Protein AF-A0A485LND0-F1 (afdb_monomer)

Mean predicted aligned error: 16.2 Å

Secondary structure (DSSP, 8-state):
----------SS--------------------------------PPPEEEEETEE--S-EEEEEEEE-HHHHHHHHHT-TT--EEEEEE-SSTT-EEEEEE--S-TTPPPEE-TT--TTEEEEEE-TTTT----------

Foldseek 3Di:
DDDDDDDDDDDDDDPDPPPPDDDDDDDDDDDDDPDDPPPPPDPPQFDKDKDKQFAPPDQFPDKDFFAAPVVLSVVLRVDPQFFKKKWQDDPPPRTTMIGTHRDPDLVDDTHHNPPPSHTMMIIGGDPPPPPPDPPPPPDD

Nearest PDB structures (foldseek):
  2msx-assembly1_A  TM=7.229E-01  e=9.491E-03  Homo sapiens
  7qot-assembly2_B  TM=6.979E-01  e=4.817E-02  Homo sapiens
  5eod-assembly1_A  TM=7.505E-01  e=6.583E-02  Homo sapiens
  6i58-assembly1_A-2  TM=6.558E-01  e=4.251E-02  Homo sapiens
  6kyw-assembly1_A  TM=5.554E-01  e=7.007E-02  Brassica rapa

Radius of gyration: 20.9 Å; Cα contacts (8 Å, |Δi|>4): 178; chains: 1; bounding box: 55×38×61 Å

Sequence (140 aa):
MTFNESILETGVGRCVLSRSSFSNSLAPATKKVPALTILTTVAIAKQFDCTVNADLFGDDLYMATDRSLDVCLSDCQKREACNGLTWAASSKGGIGQCYLKNLKDSTRRAVENTSGVRSMVSCKFNSHSNSSRPEISPTA

Structure (mmCIF, N/CA/C/O backbone):
data_AF-A0A485LND0-F1
#
_entry.id   AF-A0A485LND0-F1
#
loop_
_atom_site.group_PDB
_atom_site.id
_atom_site.type_symbol
_atom_site.label_atom_id
_atom_site.label_alt_id
_atom_site.label_comp_id
_atom_site.label_asym_id
_atom_site.label_entity_id
_atom_site.label_seq_id
_atom_site.pdbx_PDB_ins_code
_atom_site.Cartn_x
_atom_site.Cartn_y
_atom_site.Cartn_z
_atom_site.occupancy
_atom_site.B_iso_or_equiv
_atom_site.auth_seq_id
_atom_site.auth_comp_id
_atom_site.auth_asym_id
_atom_site.auth_atom_id
_atom_site.pdbx_PDB_model_num
ATOM 1 N N . MET A 1 1 ? 42.011 13.882 12.283 1.00 45.59 1 MET A N 1
ATOM 2 C CA . MET A 1 1 ? 41.984 12.645 11.479 1.00 45.59 1 MET A CA 1
ATOM 3 C C . MET A 1 1 ? 41.763 11.495 12.435 1.00 45.59 1 MET A C 1
ATOM 5 O O . MET A 1 1 ? 42.595 11.335 13.312 1.00 45.59 1 MET A O 1
ATOM 9 N N . THR A 1 2 ? 40.608 10.832 12.355 1.00 29.27 2 THR A N 1
ATOM 10 C CA . THR A 1 2 ? 40.395 9.372 12.448 1.00 29.27 2 THR A CA 1
ATOM 11 C C . THR A 1 2 ? 38.874 9.181 12.392 1.00 29.27 2 THR A C 1
ATOM 13 O O . THR A 1 2 ? 38.177 9.464 13.363 1.00 29.27 2 THR A O 1
ATOM 16 N N . PHE A 1 3 ? 38.352 8.809 11.221 1.00 37.50 3 PHE A N 1
ATOM 17 C CA . PHE A 1 3 ? 37.008 8.243 11.100 1.00 37.50 3 PHE A CA 1
ATOM 18 C C . PHE A 1 3 ? 37.107 6.805 11.597 1.00 37.50 3 PHE A C 1
ATOM 20 O O . PHE A 1 3 ? 37.969 6.067 11.124 1.00 37.50 3 PHE A O 1
ATOM 27 N N . ASN A 1 4 ? 36.282 6.428 12.570 1.00 34.00 4 ASN A N 1
ATOM 28 C CA . ASN A 1 4 ? 36.171 5.037 12.977 1.00 34.00 4 ASN A CA 1
ATOM 29 C C . ASN A 1 4 ? 34.928 4.461 12.298 1.00 34.00 4 ASN A C 1
ATOM 31 O O . ASN A 1 4 ? 33.801 4.797 12.663 1.00 34.00 4 ASN A O 1
ATOM 35 N N . GLU A 1 5 ? 35.163 3.674 11.252 1.00 53.53 5 GLU A N 1
ATOM 36 C CA . GLU A 1 5 ? 34.153 2.826 10.636 1.00 53.53 5 GLU A CA 1
ATOM 37 C C . GLU A 1 5 ? 33.908 1.601 11.519 1.00 53.53 5 GLU A C 1
ATOM 39 O O . GLU A 1 5 ? 34.833 0.946 11.997 1.00 53.53 5 GLU A O 1
ATOM 44 N N . SER A 1 6 ? 32.641 1.254 11.706 1.00 38.78 6 SER A N 1
ATOM 45 C CA . SER A 1 6 ? 32.234 -0.088 12.109 1.00 38.78 6 SER A CA 1
ATOM 46 C C . SER A 1 6 ? 30.968 -0.432 11.338 1.00 38.78 6 SER A C 1
ATOM 48 O O . SER A 1 6 ? 29.882 0.073 11.612 1.00 38.78 6 SER A O 1
ATOM 50 N N . ILE A 1 7 ? 31.178 -1.248 10.311 1.00 49.16 7 ILE A N 1
ATOM 51 C CA . ILE A 1 7 ? 30.182 -1.892 9.460 1.00 49.16 7 ILE A CA 1
ATOM 52 C C . ILE A 1 7 ? 29.406 -2.910 10.305 1.00 49.16 7 ILE A C 1
ATOM 54 O O . ILE A 1 7 ? 30.036 -3.731 10.970 1.00 49.16 7 ILE A O 1
ATOM 58 N N . LEU A 1 8 ? 28.072 -2.936 10.210 1.00 31.66 8 LEU A N 1
ATOM 59 C CA . LEU A 1 8 ? 27.357 -4.212 10.106 1.00 31.66 8 LEU A CA 1
ATOM 60 C C . LEU A 1 8 ? 25.980 -4.035 9.461 1.00 31.66 8 LEU A C 1
ATOM 62 O O . LEU A 1 8 ? 25.151 -3.238 9.900 1.00 31.66 8 LEU A O 1
ATOM 66 N N . GLU A 1 9 ? 25.778 -4.801 8.395 1.00 48.69 9 GLU A N 1
ATOM 67 C CA . GLU A 1 9 ? 24.534 -4.949 7.658 1.00 48.69 9 GLU A CA 1
ATOM 68 C C . GLU A 1 9 ? 23.338 -5.211 8.572 1.00 48.69 9 GLU A C 1
ATOM 70 O O . GLU A 1 9 ? 23.386 -6.089 9.430 1.00 48.69 9 GLU A O 1
ATOM 75 N N . THR A 1 10 ? 22.226 -4.518 8.333 1.00 32.69 10 THR A N 1
ATOM 76 C CA . THR A 1 10 ? 20.919 -4.961 8.821 1.00 32.69 10 THR A CA 1
ATOM 77 C C . THR A 1 10 ? 19.838 -4.612 7.805 1.00 32.69 10 THR A C 1
ATOM 79 O O . THR A 1 10 ? 19.441 -3.462 7.623 1.00 32.69 10 THR A O 1
ATOM 82 N N . GLY A 1 11 ? 19.337 -5.656 7.142 1.00 46.88 11 GLY A N 1
ATOM 83 C CA . GLY A 1 11 ? 17.967 -5.666 6.665 1.00 46.88 11 GLY A CA 1
ATOM 84 C C . GLY A 1 11 ? 17.007 -5.357 7.818 1.00 46.88 11 GLY A C 1
ATOM 85 O O . GLY A 1 11 ? 17.288 -5.630 8.984 1.00 46.88 11 GLY A O 1
ATOM 86 N N . VAL A 1 12 ? 15.854 -4.808 7.444 1.00 44.19 12 VAL A N 1
ATOM 87 C CA . VAL A 1 12 ? 14.776 -4.332 8.322 1.00 44.19 12 VAL A CA 1
ATOM 88 C C . VAL A 1 12 ? 15.120 -3.024 9.048 1.00 44.19 12 VAL A C 1
ATOM 90 O O . VAL A 1 12 ? 15.316 -2.964 10.260 1.00 44.19 12 VAL A O 1
ATOM 93 N N . GLY A 1 13 ? 15.119 -1.931 8.278 1.00 36.28 13 GLY A N 1
ATOM 94 C CA . GLY A 1 13 ? 15.109 -0.574 8.811 1.00 36.28 13 GLY A CA 1
ATOM 95 C C . GLY A 1 13 ? 13.888 -0.350 9.705 1.00 36.28 13 GLY A C 1
ATOM 96 O O . GLY A 1 13 ? 12.774 -0.147 9.227 1.00 36.28 13 GLY A O 1
ATOM 97 N N . ARG A 1 14 ? 14.093 -0.373 11.023 1.00 44.28 14 ARG A N 1
ATOM 98 C CA . ARG A 1 14 ? 13.161 0.233 11.974 1.00 44.28 14 ARG A CA 1
ATOM 99 C C . ARG A 1 14 ? 13.298 1.750 11.855 1.00 44.28 14 ARG A C 1
ATOM 101 O O . ARG A 1 14 ? 14.247 2.326 12.378 1.00 44.28 14 ARG A O 1
ATOM 108 N N . CYS A 1 15 ? 12.344 2.397 11.188 1.00 36.09 15 CYS A N 1
ATOM 109 C CA . CYS A 1 15 ? 12.152 3.845 11.274 1.00 36.09 15 CYS A CA 1
ATOM 110 C C . CYS A 1 15 ? 11.752 4.208 12.711 1.00 36.09 15 CYS A C 1
ATOM 112 O O . CYS A 1 15 ? 10.581 4.153 13.083 1.00 36.09 15 CYS A O 1
ATOM 114 N N . VAL A 1 16 ? 12.732 4.563 13.540 1.00 48.38 16 VAL A N 1
ATOM 115 C CA . VAL A 1 16 ? 12.476 5.253 14.804 1.00 48.38 16 VAL A CA 1
ATOM 116 C C . VAL A 1 16 ? 12.401 6.738 14.471 1.00 48.38 16 VAL A C 1
ATOM 118 O O . VAL A 1 16 ? 13.375 7.319 13.998 1.00 48.38 16 VAL A O 1
ATOM 121 N N . LEU A 1 17 ? 11.227 7.344 14.660 1.00 37.91 17 LEU A N 1
ATOM 122 C CA . LEU A 1 17 ? 11.007 8.775 14.457 1.00 37.91 17 LEU A CA 1
ATOM 123 C C . LEU A 1 17 ? 12.010 9.556 15.329 1.00 37.91 17 LEU A C 1
ATOM 125 O O . LEU A 1 17 ? 11.859 9.620 16.551 1.00 37.91 17 LEU A O 1
ATOM 129 N N . SER A 1 18 ? 13.048 10.124 14.714 1.00 35.81 18 SER A N 1
ATOM 130 C CA . SER A 1 18 ? 13.996 11.000 15.401 1.00 35.81 18 SER A CA 1
ATOM 131 C C . SER A 1 18 ? 13.247 12.269 15.800 1.00 35.81 18 SER A C 1
ATOM 133 O O . SER A 1 18 ? 12.936 13.116 14.963 1.00 35.81 18 SER A O 1
ATOM 135 N N . ARG A 1 19 ? 12.875 12.376 17.082 1.00 45.75 19 ARG A N 1
ATOM 136 C CA . ARG A 1 19 ? 12.411 13.638 17.660 1.00 45.75 19 ARG A CA 1
ATOM 137 C C . ARG A 1 19 ? 13.601 14.588 17.624 1.00 45.75 19 ARG A C 1
ATOM 139 O O . ARG A 1 19 ? 14.520 14.465 18.429 1.00 45.75 19 ARG A O 1
ATOM 146 N N . SER A 1 20 ? 13.581 15.526 16.688 1.00 40.66 20 SER A N 1
ATOM 147 C CA . SER A 1 20 ? 14.439 16.703 16.685 1.00 40.66 20 SER A CA 1
ATOM 148 C C . SER A 1 20 ? 14.170 17.514 17.955 1.00 40.66 20 SER A C 1
ATOM 150 O O . SER A 1 20 ? 13.291 18.370 18.002 1.00 40.66 20 SER A O 1
ATOM 152 N N . SER A 1 21 ? 14.909 17.210 19.022 1.00 41.44 21 SER A N 1
ATOM 153 C CA . SER A 1 21 ? 14.905 18.016 20.235 1.00 41.44 21 SER A CA 1
ATOM 154 C C . SER A 1 21 ? 15.864 19.182 20.025 1.00 41.44 21 SER A C 1
ATOM 156 O O . SER A 1 21 ? 17.083 19.034 20.092 1.00 41.44 21 SER A O 1
ATOM 158 N N . PHE A 1 22 ? 15.295 20.343 19.716 1.00 39.94 22 PHE A N 1
ATOM 159 C CA . PHE A 1 22 ? 15.987 21.617 19.840 1.00 39.94 22 PHE A CA 1
ATOM 160 C C . PHE A 1 22 ? 16.310 21.912 21.316 1.00 39.94 22 PHE A C 1
ATOM 162 O O . PHE A 1 22 ? 15.544 21.554 22.211 1.00 39.94 22 PHE A O 1
ATOM 169 N N . SER A 1 23 ? 17.401 22.665 21.490 1.00 40.09 23 SER A N 1
ATOM 170 C CA . SER A 1 23 ? 17.757 23.523 22.633 1.00 40.09 23 SER A CA 1
ATOM 171 C C . SER A 1 23 ? 18.657 22.949 23.739 1.00 40.09 23 SER A C 1
ATOM 173 O O . SER A 1 23 ? 18.215 22.324 24.693 1.00 40.09 23 SER A O 1
ATOM 175 N N . ASN A 1 24 ? 19.944 23.284 23.586 1.00 39.16 24 ASN A N 1
ATOM 176 C CA . ASN A 1 24 ? 20.800 24.051 24.505 1.00 39.16 24 ASN A CA 1
ATOM 177 C C . ASN A 1 24 ? 20.835 23.731 26.016 1.00 39.16 24 ASN A C 1
ATOM 179 O O . ASN A 1 24 ? 19.881 23.965 26.746 1.00 39.16 24 ASN A O 1
ATOM 183 N N . SER A 1 25 ? 22.074 23.455 26.449 1.00 42.41 25 SER A N 1
ATOM 184 C CA . SER A 1 25 ? 22.736 23.835 27.711 1.00 42.41 25 SER A CA 1
ATOM 185 C C . SER A 1 25 ? 22.209 23.293 29.049 1.00 42.41 25 SER A C 1
ATOM 187 O O . SER A 1 25 ? 21.110 23.594 29.506 1.00 42.41 25 SER A O 1
ATOM 189 N N . LEU A 1 26 ? 23.089 22.562 29.741 1.00 44.19 26 LEU A N 1
ATOM 190 C CA . LEU A 1 26 ? 22.938 22.126 31.128 1.00 44.19 26 LEU A CA 1
ATOM 191 C C . LEU A 1 26 ? 22.915 23.316 32.117 1.00 44.19 26 LEU A C 1
ATOM 193 O O . LEU A 1 26 ? 23.913 24.017 32.222 1.00 44.19 26 LEU A O 1
ATOM 197 N N . ALA A 1 27 ? 21.773 23.474 32.812 1.00 49.38 27 ALA A N 1
ATOM 198 C CA . ALA A 1 27 ? 21.520 23.476 34.280 1.00 49.38 27 ALA A CA 1
ATOM 199 C C . ALA A 1 27 ? 22.414 24.318 35.251 1.00 49.38 27 ALA A C 1
ATOM 201 O O . ALA A 1 27 ? 23.509 24.707 34.867 1.00 49.38 27 ALA A O 1
ATOM 202 N N . PRO A 1 28 ? 22.041 24.549 36.545 1.00 48.38 28 PRO A N 1
ATOM 203 C CA . PRO A 1 28 ? 20.904 24.003 37.310 1.00 48.38 28 PRO A CA 1
ATOM 204 C C . PRO A 1 28 ? 20.140 25.012 38.214 1.00 48.38 28 PRO A C 1
ATOM 206 O O . PRO A 1 28 ? 20.716 25.918 38.806 1.00 48.38 28 PRO A O 1
ATOM 209 N N . ALA A 1 29 ? 18.844 24.789 38.451 1.00 39.28 29 ALA A N 1
ATOM 210 C CA . ALA A 1 29 ? 18.189 25.259 39.678 1.00 39.28 29 ALA A CA 1
ATOM 211 C C . ALA A 1 29 ? 17.033 24.324 40.047 1.00 39.28 29 ALA A C 1
ATOM 213 O O . ALA A 1 29 ? 16.050 24.179 39.322 1.00 39.28 29 ALA A O 1
ATOM 214 N N . THR A 1 30 ? 17.187 23.672 41.192 1.00 52.66 30 THR A N 1
ATOM 215 C CA . THR A 1 30 ? 16.228 22.787 41.843 1.00 52.66 30 THR A CA 1
ATOM 216 C C . THR A 1 30 ? 14.929 23.532 42.160 1.00 52.66 30 THR A C 1
ATOM 218 O O . THR A 1 30 ? 14.885 24.404 43.024 1.00 52.66 30 THR A O 1
ATOM 221 N N . LYS A 1 31 ? 13.828 23.167 41.498 1.00 44.28 31 LYS A N 1
ATOM 222 C CA . LYS A 1 31 ? 12.477 23.533 41.945 1.00 44.28 31 LYS A CA 1
ATOM 223 C C . LYS A 1 31 ? 11.626 22.274 42.035 1.00 44.28 31 LYS A C 1
ATOM 225 O O . LYS A 1 31 ? 11.441 21.569 41.050 1.00 44.28 31 LYS A O 1
ATOM 230 N N . LYS A 1 32 ? 11.148 21.988 43.251 1.00 48.47 32 LYS A N 1
ATOM 231 C CA . LYS A 1 32 ? 10.170 20.936 43.551 1.00 48.47 32 LYS A CA 1
ATOM 232 C C . LYS A 1 32 ? 8.916 21.184 42.708 1.00 48.47 32 LYS A C 1
ATOM 234 O O . LYS A 1 32 ? 8.247 22.194 42.903 1.00 48.47 32 LYS A O 1
ATOM 239 N N . VAL A 1 33 ? 8.621 20.285 41.775 1.00 52.03 33 VAL A N 1
ATOM 240 C CA . VAL A 1 33 ? 7.383 20.307 40.985 1.00 52.03 33 VAL A CA 1
ATOM 241 C C . VAL A 1 33 ? 6.349 19.441 41.718 1.00 52.03 33 VAL A C 1
ATOM 243 O O . VAL A 1 33 ? 6.703 18.338 42.141 1.00 52.03 33 VAL A O 1
ATOM 246 N N . PRO A 1 34 ? 5.105 19.910 41.929 1.00 49.91 34 PRO A N 1
ATOM 247 C CA . PRO A 1 34 ? 4.053 19.086 42.515 1.00 49.91 34 PRO A CA 1
ATOM 248 C C . PRO A 1 34 ? 3.732 17.909 41.584 1.00 49.91 34 PRO A C 1
ATOM 250 O O . PRO A 1 34 ? 3.779 18.047 40.362 1.00 49.91 34 PRO A O 1
ATOM 253 N N . ALA A 1 35 ? 3.426 16.747 42.164 1.00 59.94 35 ALA A N 1
ATOM 254 C CA . ALA A 1 35 ? 3.076 15.537 41.429 1.00 59.94 35 ALA A CA 1
ATOM 255 C C . ALA A 1 35 ? 1.773 15.752 40.640 1.00 59.94 35 ALA A C 1
ATOM 257 O O . ALA A 1 35 ? 0.675 15.648 41.181 1.00 59.94 35 ALA A O 1
ATOM 258 N N . LEU A 1 36 ? 1.910 16.090 39.358 1.00 53.19 36 LEU A N 1
ATOM 259 C CA . LEU A 1 36 ? 0.814 16.136 38.403 1.00 53.19 36 LEU A CA 1
ATOM 260 C C . LEU A 1 36 ? 0.626 14.723 37.846 1.00 53.19 36 LEU A C 1
ATOM 262 O O . LEU A 1 36 ? 1.529 14.180 37.211 1.00 53.19 36 LEU A O 1
ATOM 266 N N . THR A 1 37 ? -0.532 14.120 38.104 1.00 49.06 37 THR A N 1
ATOM 267 C CA . THR A 1 37 ? -0.924 12.829 37.533 1.00 49.06 37 THR A CA 1
ATOM 268 C C . THR A 1 37 ? -0.934 12.941 36.009 1.00 49.06 37 THR A C 1
ATOM 270 O O . THR A 1 37 ? -1.846 13.526 35.425 1.00 49.06 37 THR A O 1
ATOM 273 N N . ILE A 1 38 ? 0.104 12.415 35.355 1.00 58.84 38 ILE A N 1
ATOM 274 C CA . ILE A 1 38 ? 0.197 12.365 33.897 1.00 58.84 38 ILE A CA 1
ATOM 275 C C . ILE A 1 38 ? -0.816 11.316 33.426 1.00 58.84 38 ILE A C 1
ATOM 277 O O . ILE A 1 38 ? -0.554 10.116 33.476 1.00 58.84 38 ILE A O 1
ATOM 281 N N . LEU A 1 39 ? -1.995 11.759 32.989 1.00 55.91 39 LEU A N 1
ATOM 282 C CA . LEU A 1 39 ? -2.899 10.935 32.189 1.00 55.91 39 LEU A CA 1
ATOM 283 C C . LEU A 1 39 ? -2.270 10.789 30.800 1.00 55.91 39 LEU A C 1
ATOM 285 O O . LEU A 1 39 ? -2.574 11.538 29.875 1.00 55.91 39 LEU A O 1
ATOM 289 N N . THR A 1 40 ? -1.317 9.868 30.673 1.00 55.72 40 THR A N 1
ATOM 290 C CA . THR A 1 40 ? -0.645 9.592 29.405 1.00 55.72 40 THR A CA 1
ATOM 291 C C . THR A 1 40 ? -1.620 8.846 28.498 1.00 55.72 40 THR A C 1
ATOM 293 O O . THR A 1 40 ? -1.734 7.623 28.558 1.00 55.72 40 THR A O 1
ATOM 296 N N . THR A 1 41 ? -2.348 9.563 27.645 1.00 53.72 41 THR A N 1
ATOM 297 C CA . THR A 1 41 ? -3.047 8.943 26.517 1.00 53.72 41 THR A CA 1
ATOM 298 C C . THR A 1 41 ? -1.997 8.502 25.501 1.00 53.72 41 THR A C 1
ATOM 300 O O . THR A 1 41 ? -1.537 9.267 24.655 1.00 53.72 41 THR A O 1
ATOM 303 N N . VAL A 1 42 ? -1.550 7.251 25.619 1.00 60.34 42 VAL A N 1
ATOM 304 C CA . VAL A 1 42 ? -0.677 6.631 24.620 1.00 60.34 42 VAL A CA 1
ATOM 305 C C . VAL A 1 42 ? -1.507 6.462 23.350 1.00 60.34 42 VAL A C 1
ATOM 307 O O . VAL A 1 42 ? -2.411 5.630 23.304 1.00 60.34 42 VAL A O 1
ATOM 310 N N . ALA A 1 43 ? -1.241 7.274 22.325 1.00 60.22 43 ALA A N 1
ATOM 311 C CA . ALA A 1 43 ? -1.824 7.065 21.007 1.00 60.22 43 ALA A CA 1
ATOM 312 C C . ALA A 1 43 ? -1.369 5.687 20.499 1.00 60.22 43 ALA A C 1
ATOM 314 O O . ALA A 1 43 ? -0.185 5.484 20.226 1.00 60.22 43 ALA A O 1
ATOM 315 N N . ILE A 1 44 ? -2.294 4.726 20.427 1.00 62.53 44 ILE A N 1
ATOM 316 C CA . ILE A 1 44 ? -2.007 3.382 19.921 1.00 62.53 44 ILE A CA 1
ATOM 317 C C . ILE A 1 44 ? -1.745 3.512 18.420 1.00 62.53 44 ILE A C 1
ATOM 319 O O . ILE A 1 44 ? -2.670 3.665 17.623 1.00 62.53 44 ILE A O 1
ATOM 323 N N . ALA A 1 45 ? -0.471 3.499 18.033 1.00 66.94 45 ALA A N 1
ATOM 324 C CA . ALA A 1 45 ? -0.092 3.490 16.630 1.00 66.94 45 ALA A CA 1
ATOM 325 C C . ALA A 1 45 ? -0.566 2.176 15.998 1.00 66.94 45 ALA A C 1
ATOM 327 O O . ALA A 1 45 ? -0.258 1.092 16.499 1.00 66.94 45 ALA A O 1
ATOM 328 N N . LYS A 1 46 ? -1.312 2.254 14.889 1.00 76.06 46 LYS A N 1
ATOM 329 C CA . LYS A 1 46 ? -1.659 1.050 14.131 1.00 76.06 46 LYS A CA 1
ATOM 330 C C . LYS A 1 46 ? -0.369 0.422 13.585 1.00 76.06 46 LYS A C 1
ATOM 332 O O . LYS A 1 46 ? 0.375 1.105 12.878 1.00 76.06 46 LYS A O 1
ATOM 337 N N . GLN A 1 47 ? -0.112 -0.849 13.897 1.00 85.75 47 GLN A N 1
ATOM 338 C CA . GLN A 1 47 ? 1.026 -1.595 13.356 1.00 85.75 47 GLN A CA 1
ATOM 339 C C . GLN A 1 47 ? 0.689 -2.145 11.975 1.00 85.75 47 GLN A C 1
ATOM 341 O O . GLN A 1 47 ? -0.394 -2.690 11.762 1.00 85.75 47 GLN A O 1
ATOM 346 N N . PHE A 1 48 ? 1.646 -2.063 11.060 1.00 88.75 48 PHE A N 1
ATOM 347 C CA . PHE A 1 48 ? 1.521 -2.629 9.727 1.00 88.75 48 PHE A CA 1
ATOM 348 C C . PHE A 1 48 ? 2.578 -3.705 9.501 1.00 88.75 48 PHE A C 1
ATOM 350 O O . PHE A 1 48 ? 3.717 -3.565 9.946 1.00 88.75 48 PHE A O 1
ATOM 357 N N . ASP A 1 49 ? 2.172 -4.762 8.809 1.00 91.19 49 ASP A N 1
ATOM 358 C CA . ASP A 1 49 ? 3.043 -5.767 8.217 1.00 91.19 49 ASP A CA 1
ATOM 359 C C . ASP A 1 49 ? 3.184 -5.451 6.726 1.00 91.19 49 ASP A C 1
ATOM 361 O O . ASP A 1 49 ? 2.174 -5.305 6.032 1.00 91.19 49 ASP A O 1
ATOM 365 N N . CYS A 1 50 ? 4.416 -5.257 6.259 1.00 91.62 50 CYS A N 1
ATOM 366 C CA . CYS A 1 50 ? 4.698 -4.779 4.909 1.00 91.62 50 CYS A CA 1
ATOM 367 C C . CYS A 1 50 ? 5.440 -5.832 4.088 1.00 91.62 50 CYS A C 1
ATOM 369 O O . CYS A 1 50 ? 6.463 -6.363 4.512 1.00 91.62 50 CYS A O 1
ATOM 371 N N . THR A 1 51 ? 4.960 -6.070 2.873 1.00 91.19 51 THR A N 1
ATOM 372 C CA . THR A 1 51 ? 5.578 -6.940 1.876 1.00 91.19 51 THR A CA 1
ATOM 373 C C . THR A 1 51 ? 6.100 -6.092 0.720 1.00 91.19 51 THR A C 1
ATOM 375 O O . THR A 1 51 ? 5.367 -5.292 0.131 1.00 91.19 51 THR A O 1
ATOM 378 N N . VAL A 1 52 ? 7.386 -6.247 0.409 1.00 90.56 52 VAL A N 1
ATOM 379 C CA . VAL A 1 52 ? 8.025 -5.592 -0.739 1.00 90.56 52 VAL A CA 1
ATOM 380 C C . VAL A 1 52 ? 7.681 -6.318 -2.036 1.00 90.56 52 VAL A C 1
ATOM 382 O O . VAL A 1 52 ? 7.392 -7.507 -2.025 1.00 90.56 52 VAL A O 1
ATOM 385 N N . ASN A 1 53 ? 7.733 -5.593 -3.151 1.00 88.44 53 ASN A N 1
ATOM 386 C CA . ASN A 1 53 ? 7.391 -6.059 -4.496 1.00 88.44 53 ASN A CA 1
ATOM 387 C C . ASN A 1 53 ? 5.997 -6.682 -4.615 1.00 88.44 53 ASN A C 1
ATOM 389 O O . ASN A 1 53 ? 5.756 -7.477 -5.515 1.00 88.44 53 ASN A O 1
ATOM 393 N N . ALA A 1 54 ? 5.066 -6.277 -3.755 1.00 89.31 54 ALA A N 1
ATOM 394 C CA . ALA A 1 54 ? 3.728 -6.838 -3.723 1.00 89.31 54 ALA A CA 1
ATOM 395 C C . ALA A 1 54 ? 2.652 -5.756 -3.850 1.00 89.31 54 ALA A C 1
ATOM 397 O O . ALA A 1 54 ? 2.838 -4.620 -3.400 1.00 89.31 54 ALA A O 1
ATOM 398 N N . ASP A 1 55 ? 1.511 -6.134 -4.421 1.00 88.69 55 ASP A N 1
ATOM 399 C CA . ASP A 1 55 ? 0.313 -5.314 -4.588 1.00 88.69 55 ASP A CA 1
ATOM 400 C C . ASP A 1 55 ? -0.890 -5.947 -3.868 1.00 88.69 55 ASP A C 1
ATOM 402 O O . ASP A 1 55 ? -1.156 -7.149 -3.966 1.00 88.69 55 ASP A O 1
ATOM 406 N N . LEU A 1 56 ? -1.633 -5.126 -3.129 1.00 89.75 56 LEU A N 1
ATOM 407 C CA 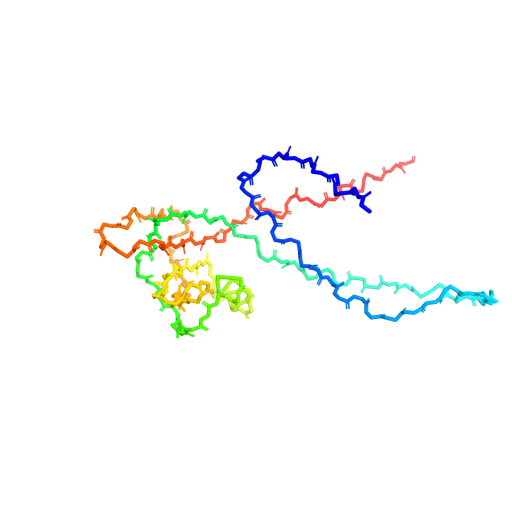. LEU A 1 56 ? -2.941 -5.469 -2.587 1.00 89.75 56 LEU A CA 1
ATOM 408 C C . LEU A 1 56 ? -4.010 -4.970 -3.560 1.00 89.75 56 LEU A C 1
ATOM 410 O O . LEU A 1 56 ? -4.588 -3.910 -3.356 1.00 89.75 56 LEU A O 1
ATOM 414 N N . PHE A 1 57 ? -4.320 -5.735 -4.601 1.00 86.50 57 PHE A N 1
ATOM 415 C CA . PHE A 1 57 ? -5.259 -5.290 -5.634 1.00 86.50 57 PHE A CA 1
ATOM 416 C C . PHE A 1 57 ? -6.646 -4.884 -5.089 1.00 86.50 57 PHE A C 1
ATOM 418 O O . PHE A 1 57 ? -7.252 -5.600 -4.287 1.00 86.50 57 PHE A O 1
ATOM 425 N N . GLY A 1 58 ? -7.158 -3.746 -5.574 1.00 88.81 58 GLY A N 1
ATOM 426 C CA . GLY A 1 58 ? -8.504 -3.236 -5.292 1.00 88.81 58 GLY A CA 1
ATOM 427 C C . GLY A 1 58 ? -8.724 -2.670 -3.882 1.00 88.81 58 GLY A C 1
ATOM 428 O O . GLY A 1 58 ? -7.786 -2.464 -3.110 1.00 88.81 58 GLY A O 1
ATOM 429 N N . ASP A 1 59 ? -10.004 -2.428 -3.569 1.00 91.31 59 ASP A N 1
ATOM 430 C CA . ASP A 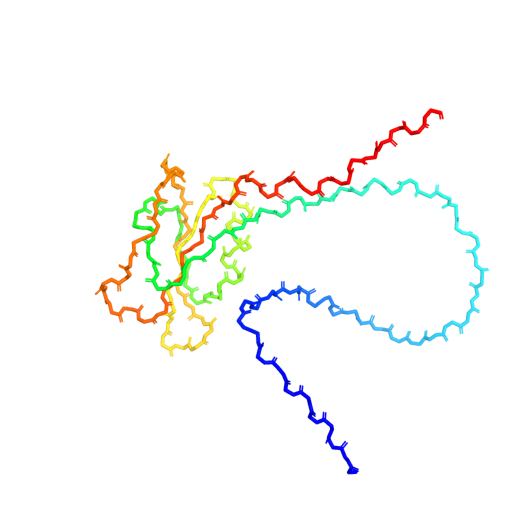1 59 ? -10.513 -1.813 -2.329 1.00 91.31 59 ASP A CA 1
ATOM 431 C C . ASP A 1 59 ? -9.864 -0.465 -1.965 1.00 91.31 59 ASP A C 1
ATOM 433 O O . ASP A 1 59 ? -9.663 -0.147 -0.790 1.00 91.31 59 ASP A O 1
ATOM 437 N N . ASP A 1 60 ? -9.543 0.333 -2.982 1.00 90.81 60 ASP A N 1
ATOM 438 C CA . ASP A 1 60 ? -8.943 1.653 -2.821 1.00 90.81 60 ASP A CA 1
ATOM 439 C C . ASP A 1 60 ? -9.934 2.648 -2.204 1.00 90.81 60 ASP A C 1
ATOM 441 O O . ASP A 1 60 ? -10.989 2.949 -2.758 1.00 90.81 60 ASP A O 1
ATOM 445 N N . LEU A 1 61 ? -9.574 3.177 -1.038 1.00 92.56 61 LEU A N 1
ATOM 446 C CA . LEU A 1 61 ? -10.270 4.269 -0.362 1.00 92.56 61 LEU A CA 1
ATOM 447 C C . LEU A 1 61 ? -9.875 5.630 -0.917 1.00 92.56 61 LEU A C 1
ATOM 449 O O . LEU A 1 61 ? -10.689 6.546 -0.995 1.00 92.56 61 LEU A O 1
ATOM 453 N N . TYR A 1 62 ? -8.579 5.801 -1.159 1.00 91.06 62 TYR A N 1
ATOM 454 C CA . TYR A 1 62 ? -7.998 7.089 -1.485 1.00 91.06 62 TYR A CA 1
ATOM 455 C C . TYR A 1 62 ? -6.655 6.893 -2.172 1.00 91.06 62 TYR A C 1
ATOM 457 O O . TYR A 1 62 ? -5.850 6.066 -1.744 1.00 91.06 62 TYR A O 1
ATOM 465 N N . MET A 1 63 ? -6.407 7.707 -3.193 1.00 92.94 63 MET A N 1
ATOM 466 C CA . MET A 1 63 ? -5.133 7.757 -3.892 1.00 92.94 63 MET A CA 1
ATOM 467 C C . MET A 1 63 ? -4.449 9.100 -3.623 1.00 92.94 63 MET A C 1
ATOM 469 O O . MET A 1 63 ? -5.054 10.154 -3.818 1.00 92.94 63 MET A O 1
ATOM 473 N N . ALA A 1 64 ? -3.185 9.060 -3.206 1.00 91.19 64 ALA A N 1
ATOM 474 C CA . ALA A 1 64 ? -2.319 10.231 -3.071 1.00 91.19 64 ALA A CA 1
ATOM 475 C C . ALA A 1 64 ? -1.078 10.073 -3.955 1.00 91.19 64 ALA A C 1
ATOM 477 O O . ALA A 1 64 ? -0.536 8.977 -4.056 1.00 91.19 64 ALA A O 1
ATOM 478 N N . THR A 1 65 ? -0.593 11.154 -4.557 1.00 92.25 65 THR A N 1
ATOM 479 C CA . THR A 1 65 ? 0.658 11.162 -5.332 1.00 92.25 65 THR A CA 1
ATOM 480 C C . THR A 1 65 ? 1.766 11.890 -4.576 1.00 92.25 65 THR A C 1
ATOM 482 O O . THR A 1 65 ? 1.499 12.625 -3.624 1.00 92.25 65 THR A O 1
ATOM 485 N N . ASP A 1 66 ? 3.011 11.678 -5.003 1.00 90.88 66 ASP A N 1
ATOM 486 C CA . ASP A 1 66 ? 4.203 12.373 -4.498 1.00 90.88 66 ASP A CA 1
ATOM 487 C C . ASP A 1 66 ? 4.399 12.247 -2.978 1.00 90.88 66 ASP A C 1
ATOM 489 O O . ASP A 1 66 ? 4.823 13.180 -2.294 1.00 90.88 66 ASP A O 1
ATOM 493 N N . ARG A 1 67 ? 4.083 11.070 -2.428 1.00 92.38 67 ARG A N 1
ATOM 494 C CA . ARG A 1 67 ? 4.243 10.761 -1.002 1.00 92.38 67 ARG A CA 1
ATOM 495 C C . ARG A 1 67 ? 5.291 9.679 -0.782 1.00 92.38 67 ARG A C 1
ATOM 497 O O . ARG A 1 67 ? 5.424 8.753 -1.582 1.00 92.38 67 ARG A O 1
ATOM 504 N N . SER A 1 68 ? 6.014 9.773 0.329 1.00 92.25 68 SER A N 1
ATOM 505 C CA . SER A 1 68 ? 6.837 8.666 0.818 1.00 92.25 68 SER A CA 1
ATOM 506 C C . SER A 1 68 ? 5.968 7.596 1.485 1.00 92.25 68 SER A C 1
ATOM 508 O O . SER A 1 68 ? 4.835 7.862 1.899 1.00 92.25 68 SER A O 1
ATOM 510 N N . LEU A 1 69 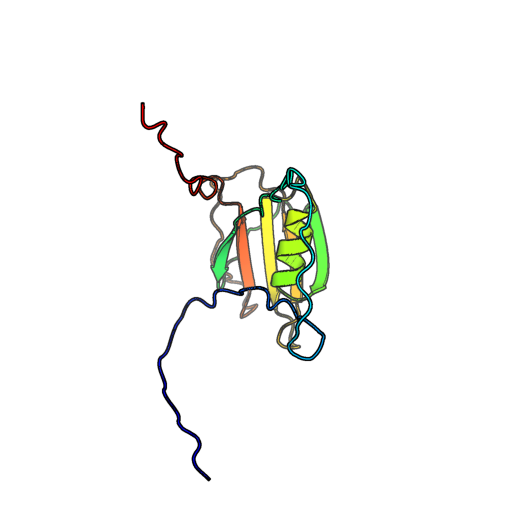? 6.512 6.385 1.620 1.00 91.31 69 LEU A N 1
ATOM 511 C CA . LEU A 1 69 ? 5.832 5.268 2.277 1.00 91.31 69 LEU A CA 1
ATOM 512 C C . LEU A 1 69 ? 5.402 5.614 3.716 1.00 91.31 69 LEU A C 1
ATOM 514 O O . LEU A 1 69 ? 4.260 5.346 4.090 1.00 91.31 69 LEU A O 1
ATOM 518 N N . ASP A 1 70 ? 6.268 6.269 4.497 1.00 91.44 70 ASP A N 1
ATOM 519 C CA . ASP A 1 70 ? 5.978 6.667 5.884 1.00 91.44 70 ASP A CA 1
ATOM 520 C C . ASP A 1 70 ? 4.796 7.639 5.984 1.00 91.44 70 ASP A C 1
ATOM 522 O O . ASP A 1 70 ? 3.944 7.512 6.868 1.00 91.44 70 ASP A O 1
ATOM 526 N N . VAL A 1 71 ? 4.703 8.592 5.048 1.00 93.62 71 VAL A N 1
ATOM 527 C CA . VAL A 1 71 ? 3.566 9.524 4.993 1.00 93.62 71 VAL A CA 1
ATOM 528 C C . VAL A 1 71 ? 2.276 8.758 4.716 1.00 93.62 71 VAL 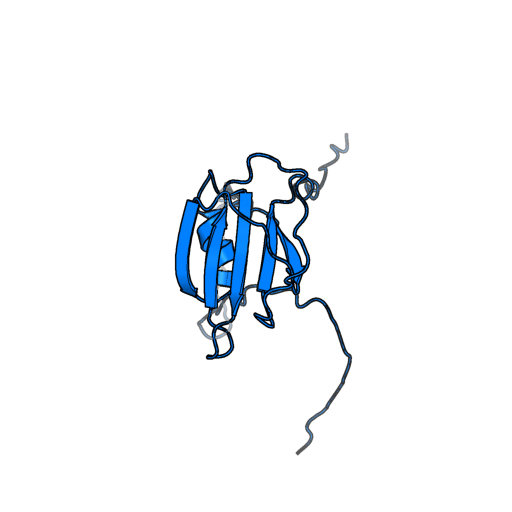A C 1
ATOM 530 O O . VAL A 1 71 ? 1.248 9.047 5.321 1.00 93.62 71 VAL A O 1
ATOM 533 N N . CYS A 1 72 ? 2.331 7.725 3.881 1.00 93.62 72 CYS A N 1
ATOM 534 C CA . CYS A 1 72 ? 1.153 6.940 3.529 1.00 93.62 72 CYS A CA 1
ATOM 535 C C . CYS A 1 72 ? 0.701 6.003 4.644 1.00 93.62 72 CYS A C 1
ATOM 537 O O . CYS A 1 72 ? -0.502 5.863 4.868 1.00 93.62 72 CYS A O 1
ATOM 539 N N . LEU A 1 73 ? 1.638 5.451 5.417 1.00 92.62 73 LEU A N 1
ATOM 540 C CA . LEU A 1 73 ? 1.322 4.766 6.669 1.00 92.62 73 LEU A CA 1
ATOM 541 C C . LEU A 1 73 ? 0.643 5.718 7.663 1.00 92.62 73 LEU A C 1
ATOM 543 O O . LEU A 1 73 ? -0.389 5.368 8.234 1.00 92.62 73 LEU A O 1
ATOM 547 N N . SER A 1 74 ? 1.162 6.940 7.821 1.00 92.56 74 SER A N 1
ATOM 548 C CA . SER A 1 74 ? 0.551 7.953 8.693 1.00 92.56 74 SER A CA 1
ATOM 549 C C . SER A 1 74 ? -0.853 8.354 8.226 1.00 92.56 74 SER A C 1
ATOM 551 O O . SER A 1 74 ? -1.774 8.461 9.035 1.00 92.56 74 SER A O 1
ATOM 553 N N . ASP A 1 75 ? -1.057 8.536 6.923 1.00 92.50 75 ASP A N 1
ATOM 554 C CA . ASP A 1 75 ? -2.368 8.880 6.372 1.00 92.50 75 ASP A CA 1
ATOM 555 C C . ASP A 1 75 ? -3.372 7.730 6.499 1.00 92.50 75 ASP A C 1
ATOM 557 O O . ASP A 1 75 ? -4.557 7.977 6.732 1.00 92.50 75 ASP A O 1
ATOM 561 N N . CYS A 1 76 ? -2.907 6.479 6.436 1.00 92.38 76 CYS A N 1
ATOM 562 C CA . CYS A 1 76 ? -3.727 5.318 6.761 1.00 92.38 76 CYS A CA 1
ATOM 563 C C . CYS A 1 76 ? -4.083 5.277 8.256 1.00 92.38 76 CYS A C 1
ATOM 565 O O . CYS A 1 76 ? -5.234 5.044 8.607 1.00 92.38 76 CYS A O 1
ATOM 567 N N . GLN A 1 77 ? -3.139 5.577 9.155 1.00 90.50 77 GLN A N 1
ATOM 568 C CA . GLN A 1 77 ? -3.395 5.625 10.602 1.00 90.50 77 GLN A CA 1
ATOM 569 C C . GLN A 1 77 ? -4.466 6.650 10.991 1.00 90.50 77 GLN A C 1
ATOM 571 O O . GLN A 1 77 ? -5.261 6.384 11.888 1.00 90.50 77 GLN A O 1
ATOM 576 N 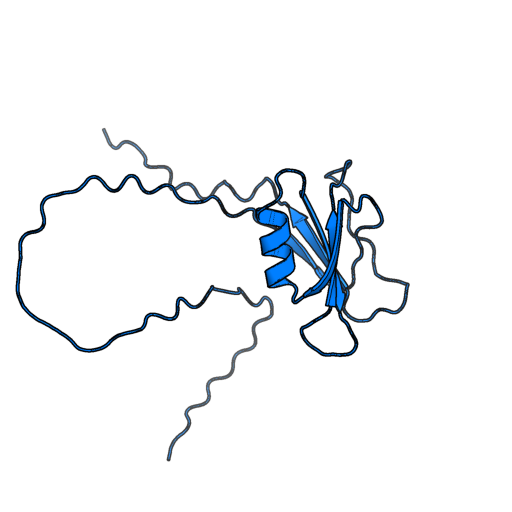N . LYS A 1 78 ? -4.515 7.797 10.303 1.00 90.44 78 LYS A N 1
ATOM 577 C CA . LYS A 1 78 ? -5.514 8.855 10.538 1.00 90.44 78 LYS A CA 1
ATOM 578 C C . LYS A 1 78 ? -6.927 8.472 10.089 1.00 90.44 78 LYS A C 1
ATOM 580 O O . LYS A 1 78 ? -7.879 9.163 10.437 1.00 90.44 78 LYS A O 1
ATOM 585 N N . ARG A 1 79 ? -7.078 7.419 9.281 1.00 89.94 79 ARG A N 1
ATOM 586 C CA . ARG A 1 79 ? -8.357 7.003 8.699 1.00 89.94 79 ARG A CA 1
ATOM 587 C C . ARG A 1 79 ? -8.799 5.698 9.340 1.00 89.94 79 ARG A C 1
ATOM 589 O O . ARG A 1 79 ? -8.193 4.654 9.122 1.00 89.94 79 ARG A O 1
ATOM 596 N N . GLU A 1 80 ? -9.899 5.735 10.083 1.00 89.25 80 GLU A N 1
ATOM 597 C CA . GLU A 1 80 ? -10.422 4.548 10.773 1.00 89.25 80 GLU A CA 1
ATOM 598 C C . GLU A 1 80 ? -10.680 3.384 9.810 1.00 89.25 80 GLU A C 1
ATOM 600 O O . GLU A 1 80 ? -10.255 2.261 10.086 1.00 89.25 80 GLU A O 1
ATOM 605 N N . ALA A 1 81 ? -11.262 3.690 8.644 1.00 91.00 81 ALA A N 1
ATOM 606 C CA . ALA A 1 81 ? -11.562 2.735 7.579 1.00 91.00 81 ALA A CA 1
ATOM 607 C C . ALA A 1 81 ? -10.320 2.168 6.867 1.00 91.00 81 ALA A C 1
ATOM 609 O O . ALA A 1 81 ? -10.442 1.194 6.130 1.00 91.00 81 ALA A O 1
ATOM 610 N N . CYS A 1 82 ? -9.135 2.765 7.041 1.00 92.94 82 CYS A N 1
ATOM 611 C CA . CYS A 1 82 ? -7.924 2.266 6.401 1.00 92.94 82 CYS A CA 1
ATOM 612 C C . CYS A 1 82 ? -7.323 1.119 7.220 1.00 92.94 82 CYS A C 1
ATOM 614 O O . CYS A 1 82 ? -6.976 1.271 8.401 1.00 92.94 82 CYS A O 1
ATOM 616 N N . ASN A 1 83 ? -7.211 -0.039 6.573 1.00 92.00 83 ASN A N 1
ATOM 617 C CA . ASN A 1 83 ? -6.652 -1.266 7.141 1.00 92.00 83 ASN A CA 1
ATOM 618 C C . ASN A 1 83 ? -5.544 -1.877 6.259 1.00 92.00 83 ASN A C 1
ATOM 620 O O . ASN A 1 83 ? -4.975 -2.912 6.607 1.00 92.00 83 ASN A O 1
ATOM 624 N N . GLY A 1 84 ? -5.190 -1.218 5.156 1.00 93.56 84 GLY A N 1
ATOM 625 C CA . GLY A 1 84 ? -4.040 -1.556 4.332 1.00 93.56 84 GLY A CA 1
ATOM 626 C C . GLY A 1 84 ? -3.705 -0.437 3.355 1.00 93.56 84 GLY A C 1
ATOM 627 O O . GLY A 1 84 ? -4.465 0.515 3.200 1.00 93.56 84 GLY A O 1
ATOM 628 N N . LEU A 1 85 ? -2.559 -0.537 2.697 1.00 94.94 85 LEU A N 1
ATOM 629 C CA . LEU A 1 85 ? -2.169 0.350 1.610 1.00 94.94 85 LEU A CA 1
ATOM 630 C C . LEU A 1 85 ? -1.215 -0.353 0.653 1.00 94.94 85 LEU A C 1
ATOM 632 O O . LEU A 1 85 ? -0.525 -1.296 1.036 1.00 94.94 85 LEU A O 1
ATOM 636 N N . THR A 1 86 ? -1.118 0.183 -0.555 1.00 94.44 86 THR A N 1
ATOM 637 C CA . THR A 1 86 ? -0.053 -0.132 -1.502 1.00 94.44 86 THR A CA 1
ATOM 638 C C . THR A 1 86 ? 0.642 1.155 -1.919 1.00 94.44 86 THR A C 1
ATOM 640 O O . THR A 1 86 ? 0.003 2.110 -2.349 1.00 94.44 86 THR A O 1
ATOM 643 N N . TRP A 1 87 ? 1.958 1.194 -1.769 1.00 94.38 87 TRP A N 1
ATOM 644 C CA . TRP A 1 87 ? 2.818 2.281 -2.210 1.00 94.38 87 TRP A CA 1
ATOM 645 C C . TRP A 1 87 ? 3.556 1.854 -3.472 1.00 94.38 87 TRP A C 1
ATOM 647 O O . TRP A 1 87 ? 4.212 0.818 -3.469 1.00 94.38 87 TRP A O 1
ATOM 657 N N . ALA A 1 88 ? 3.473 2.637 -4.539 1.00 91.31 88 ALA A N 1
ATOM 658 C CA . ALA A 1 88 ? 4.202 2.414 -5.778 1.00 91.31 88 ALA A CA 1
ATOM 659 C C . ALA A 1 88 ? 5.243 3.517 -5.959 1.00 91.31 88 ALA A C 1
ATOM 661 O O . ALA A 1 88 ? 4.882 4.688 -6.095 1.00 91.31 88 ALA A O 1
ATOM 662 N N . ALA A 1 89 ? 6.527 3.154 -5.964 1.00 89.75 89 ALA A N 1
ATOM 663 C CA . ALA A 1 89 ? 7.598 4.115 -6.197 1.00 89.75 89 ALA A CA 1
ATOM 664 C C . ALA A 1 89 ? 7.417 4.842 -7.535 1.00 89.75 89 ALA A C 1
ATOM 666 O O . ALA A 1 89 ? 7.104 4.233 -8.560 1.00 89.75 89 ALA A O 1
ATOM 667 N N . SER A 1 90 ? 7.658 6.151 -7.531 1.00 86.69 90 SER A N 1
ATOM 668 C CA . SER A 1 90 ? 7.823 6.913 -8.764 1.00 86.69 90 SER A CA 1
ATOM 669 C C . SER A 1 90 ? 9.274 6.822 -9.253 1.00 86.69 90 SER A C 1
ATOM 671 O O . SER A 1 90 ? 10.167 6.373 -8.534 1.00 86.69 90 SER A O 1
ATOM 673 N N . SER A 1 91 ? 9.537 7.309 -10.467 1.00 81.38 91 SER A N 1
ATOM 674 C CA . SER A 1 91 ? 10.902 7.441 -10.996 1.00 81.38 91 SER A CA 1
ATOM 675 C C . SER A 1 91 ? 11.791 8.370 -10.160 1.00 81.38 91 SER A C 1
ATOM 677 O O . SER A 1 91 ? 13.016 8.287 -10.230 1.00 81.38 91 SER A O 1
ATOM 679 N N . LYS A 1 92 ? 11.187 9.247 -9.353 1.00 71.31 92 LYS A N 1
ATOM 680 C CA . LYS A 1 92 ? 11.879 10.091 -8.384 1.00 71.31 92 LYS A CA 1
ATOM 681 C C . LYS A 1 92 ? 11.990 9.301 -7.077 1.00 71.31 92 LYS A C 1
ATOM 683 O O . LYS A 1 92 ? 10.989 9.039 -6.415 1.00 71.31 92 LYS A O 1
ATOM 688 N N . GLY A 1 93 ? 13.205 8.880 -6.731 1.00 76.69 93 GLY A N 1
ATOM 689 C CA . GLY A 1 93 ? 13.458 8.049 -5.551 1.00 76.69 93 GLY A CA 1
ATOM 690 C C . GLY A 1 93 ? 12.854 8.630 -4.266 1.00 76.69 93 GLY A C 1
ATOM 691 O O . GLY A 1 93 ? 12.861 9.840 -4.053 1.00 76.69 93 GLY A O 1
ATOM 692 N N . GLY A 1 94 ? 12.314 7.757 -3.412 1.00 82.50 94 GLY A N 1
ATOM 693 C CA . GLY A 1 94 ? 11.743 8.126 -2.110 1.00 82.50 94 GLY A CA 1
ATOM 694 C C . GLY A 1 94 ? 10.332 8.728 -2.145 1.00 82.50 94 GLY A C 1
ATOM 695 O O . GLY A 1 94 ? 9.713 8.858 -1.089 1.00 82.50 94 GLY A O 1
ATOM 696 N N . ILE A 1 95 ? 9.789 9.040 -3.325 1.00 89.94 95 ILE A N 1
ATOM 697 C CA . ILE A 1 95 ? 8.399 9.477 -3.497 1.00 89.94 95 ILE A CA 1
ATOM 698 C C . ILE A 1 95 ? 7.656 8.568 -4.471 1.00 89.94 95 ILE A C 1
ATOM 700 O O . ILE A 1 95 ? 8.234 7.990 -5.392 1.00 89.94 95 ILE A O 1
ATOM 704 N N . GLY A 1 96 ? 6.357 8.424 -4.250 1.00 91.88 96 GLY A N 1
ATOM 705 C CA . GLY A 1 96 ? 5.527 7.486 -4.982 1.00 91.88 96 GLY A CA 1
ATOM 706 C C . GLY A 1 96 ? 4.045 7.790 -4.867 1.00 91.88 96 GLY A C 1
ATOM 707 O O . GLY A 1 96 ? 3.624 8.819 -4.334 1.00 91.88 96 GLY A O 1
ATOM 708 N N . GLN A 1 97 ? 3.258 6.875 -5.410 1.00 92.75 97 GLN A N 1
ATOM 709 C CA . GLN A 1 97 ? 1.808 6.887 -5.342 1.00 92.75 97 GLN A CA 1
ATOM 710 C C . GLN A 1 97 ? 1.347 5.973 -4.216 1.00 92.75 97 GLN A C 1
ATOM 712 O O . GLN A 1 97 ? 1.859 4.870 -4.051 1.00 92.75 97 GLN A O 1
ATOM 717 N N . CYS A 1 98 ? 0.366 6.429 -3.456 1.00 94.25 98 CYS A N 1
ATOM 718 C CA . CYS A 1 98 ? -0.196 5.713 -2.330 1.00 94.25 98 CYS A CA 1
ATOM 719 C C . CYS A 1 98 ? -1.643 5.397 -2.586 1.00 94.25 98 CYS A C 1
ATOM 721 O O . CYS A 1 98 ? -2.463 6.296 -2.747 1.00 94.25 98 CYS A O 1
ATOM 723 N N . TYR A 1 99 ? -1.936 4.117 -2.532 1.00 94.56 99 TYR A N 1
ATOM 724 C CA . TYR A 1 99 ? -3.251 3.544 -2.666 1.00 94.56 99 TYR A CA 1
ATOM 725 C C . TYR A 1 99 ? -3.667 3.081 -1.274 1.00 94.56 99 TYR A C 1
ATOM 727 O O . TYR A 1 99 ? -3.263 2.009 -0.830 1.00 94.56 99 TYR A O 1
ATOM 735 N N . LEU A 1 100 ? -4.380 3.930 -0.529 1.00 95.44 100 LEU A N 1
ATOM 736 C CA . LEU A 1 100 ? -4.924 3.572 0.783 1.00 95.44 100 LEU A CA 1
ATOM 737 C C . LEU A 1 100 ? -6.128 2.661 0.584 1.00 95.44 100 LEU A C 1
ATOM 739 O O . LEU A 1 100 ? -6.952 2.937 -0.283 1.00 95.44 100 LEU A O 1
ATOM 743 N N . LYS A 1 101 ? -6.258 1.614 1.397 1.00 94.19 101 LYS A N 1
ATOM 744 C CA . LYS A 1 101 ? -7.215 0.531 1.165 1.00 94.19 101 LYS A CA 1
ATOM 745 C C . LYS A 1 101 ? -8.074 0.230 2.386 1.00 94.19 101 LYS A C 1
ATOM 747 O O . LYS A 1 101 ? -7.633 0.344 3.533 1.00 94.19 101 LYS A O 1
ATOM 752 N N . ASN A 1 102 ? -9.299 -0.199 2.101 1.00 94.25 102 ASN A N 1
ATOM 753 C CA . ASN A 1 102 ? -10.232 -0.797 3.049 1.00 94.25 102 ASN A CA 1
ATOM 754 C C . ASN A 1 102 ? -10.510 -2.233 2.617 1.00 94.25 102 ASN A C 1
ATOM 756 O O . ASN A 1 102 ? -11.542 -2.541 2.023 1.00 94.25 102 ASN A O 1
ATOM 760 N N . LEU A 1 103 ? -9.538 -3.101 2.875 1.00 91.62 103 LEU A N 1
ATOM 761 C CA . LEU A 1 103 ? -9.611 -4.525 2.606 1.00 91.62 103 LEU A CA 1
ATOM 762 C C . LEU A 1 103 ? -10.860 -5.096 3.288 1.00 91.62 103 LEU A C 1
ATOM 764 O O . LEU A 1 103 ? -10.941 -5.129 4.517 1.00 91.62 103 LEU A O 1
ATOM 768 N N . LYS A 1 104 ? -11.826 -5.558 2.492 1.00 89.88 104 LYS A N 1
ATOM 769 C CA . LYS A 1 104 ? -13.011 -6.262 3.011 1.00 89.88 104 LYS A CA 1
ATOM 770 C C . LYS A 1 104 ? -12.638 -7.636 3.562 1.00 89.88 104 LYS A C 1
ATOM 772 O O . LYS A 1 104 ? -13.219 -8.096 4.538 1.00 89.88 104 LYS A O 1
ATOM 777 N N . ASP A 1 105 ? -11.646 -8.260 2.933 1.00 88.81 105 ASP A N 1
ATOM 778 C CA . ASP A 1 105 ? -11.025 -9.500 3.374 1.00 88.81 105 ASP A CA 1
ATOM 779 C C . ASP A 1 105 ? -9.666 -9.199 4.024 1.00 88.81 105 ASP A C 1
ATOM 781 O O . ASP A 1 105 ? -8.680 -8.893 3.349 1.00 88.81 105 ASP A O 1
ATOM 785 N N . SER A 1 106 ? -9.608 -9.303 5.352 1.00 81.94 106 SER A N 1
ATOM 786 C CA . SER A 1 106 ? -8.381 -9.105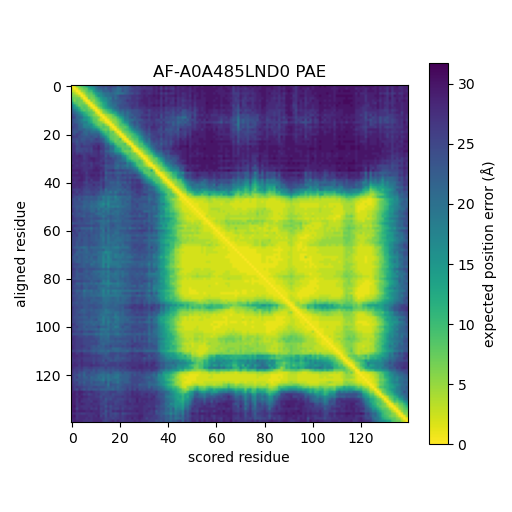 6.130 1.00 81.94 106 SER A CA 1
ATOM 787 C C . SER A 1 106 ? -7.369 -10.242 5.955 1.00 81.94 106 SER A C 1
ATOM 789 O O . SER A 1 106 ? -6.188 -10.067 6.268 1.00 81.94 106 SER A O 1
ATOM 791 N N . THR A 1 107 ? -7.785 -11.395 5.426 1.00 85.19 107 THR A N 1
ATOM 792 C CA . THR A 1 107 ? -6.911 -12.541 5.146 1.00 85.19 107 THR A CA 1
ATOM 793 C C . THR A 1 107 ? -6.226 -12.431 3.787 1.00 85.19 107 THR A C 1
ATOM 795 O O . THR A 1 107 ? -5.196 -13.080 3.581 1.00 85.19 107 THR A O 1
ATOM 798 N N . ARG A 1 108 ? -6.712 -11.537 2.906 1.00 87.25 108 ARG A N 1
ATOM 799 C CA . ARG A 1 108 ? -6.116 -11.277 1.594 1.00 87.25 108 ARG A CA 1
ATOM 800 C C . ARG A 1 108 ? -4.616 -11.031 1.721 1.00 87.25 108 ARG A C 1
ATOM 802 O O . ARG A 1 108 ? -4.145 -10.242 2.554 1.00 87.25 108 ARG A O 1
ATOM 809 N N . ARG A 1 109 ? -3.866 -11.753 0.895 1.00 87.56 109 ARG A N 1
ATOM 810 C CA . ARG A 1 109 ? -2.418 -11.612 0.764 1.00 87.56 109 ARG A CA 1
ATOM 811 C C . ARG A 1 109 ? -2.108 -10.607 -0.335 1.00 87.56 109 ARG A C 1
ATOM 813 O O . ARG A 1 109 ? -2.848 -10.516 -1.313 1.00 87.56 109 ARG A O 1
ATOM 820 N N . ALA A 1 110 ? -1.024 -9.862 -0.153 1.00 87.44 110 ALA A N 1
ATOM 821 C CA . ALA A 1 110 ? -0.449 -9.105 -1.249 1.00 87.44 110 ALA A CA 1
ATOM 822 C C . ALA A 1 110 ? 0.096 -10.100 -2.285 1.00 87.44 110 ALA A C 1
ATOM 824 O O . ALA A 1 110 ? 0.627 -11.152 -1.921 1.00 87.44 110 ALA A O 1
ATOM 825 N N . VAL A 1 111 ? -0.095 -9.796 -3.560 1.00 88.00 111 VAL A N 1
ATOM 826 C CA . VAL A 1 111 ? 0.346 -10.632 -4.679 1.00 88.00 111 VAL A CA 1
ATOM 827 C C . VAL A 1 111 ? 1.592 -10.000 -5.282 1.00 88.00 111 VAL A C 1
ATOM 829 O O . VAL A 1 111 ? 1.695 -8.777 -5.327 1.00 88.00 111 VAL A O 1
ATOM 832 N N . GLU A 1 112 ? 2.533 -10.820 -5.742 1.00 85.56 112 GLU A N 1
ATOM 833 C CA . GLU A 1 112 ? 3.741 -10.353 -6.427 1.00 85.56 112 GLU A CA 1
ATOM 834 C C . GLU A 1 112 ? 3.392 -9.402 -7.577 1.00 85.56 112 GLU A C 1
ATOM 836 O O . GLU A 1 112 ? 2.523 -9.672 -8.417 1.00 85.56 112 GLU A O 1
ATOM 841 N N . ASN A 1 113 ? 4.093 -8.276 -7.631 1.00 76.50 113 ASN A N 1
ATOM 842 C CA . ASN A 1 113 ? 3.888 -7.287 -8.666 1.00 76.50 113 ASN A CA 1
ATOM 843 C C . ASN A 1 113 ? 4.441 -7.794 -10.005 1.00 76.50 113 ASN A C 1
ATOM 845 O O . ASN A 1 113 ? 5.628 -7.666 -10.308 1.00 76.50 113 ASN A O 1
ATOM 849 N N . THR A 1 114 ? 3.550 -8.325 -10.839 1.00 70.56 114 THR A N 1
ATOM 850 C CA . THR A 1 114 ? 3.892 -8.811 -12.185 1.00 70.56 114 THR A CA 1
ATOM 851 C C . THR A 1 114 ? 3.975 -7.666 -13.210 1.00 70.56 114 THR A C 1
ATOM 853 O O . THR A 1 114 ? 4.524 -7.834 -14.295 1.00 70.56 114 THR A O 1
ATOM 856 N N . SER A 1 115 ? 3.495 -6.467 -12.862 1.00 62.62 115 SER A N 1
ATOM 857 C CA . SER A 1 115 ? 3.334 -5.323 -13.775 1.00 62.62 115 SER A CA 1
ATOM 858 C C . SER A 1 115 ? 4.623 -4.530 -14.032 1.00 62.62 115 SER A C 1
ATOM 860 O O . SER A 1 115 ? 4.589 -3.486 -14.678 1.00 62.62 115 SER A O 1
ATOM 862 N N . GLY A 1 116 ? 5.773 -4.979 -13.520 1.00 61.03 116 GLY A N 1
ATOM 863 C CA . GLY A 1 116 ? 7.072 -4.355 -13.794 1.00 61.03 116 GLY A CA 1
ATOM 864 C C . GLY A 1 116 ? 7.322 -3.015 -13.088 1.00 61.03 116 GLY A C 1
ATOM 865 O O . GLY A 1 116 ? 8.375 -2.412 -13.304 1.00 61.03 116 GLY A O 1
ATOM 866 N N . VAL A 1 117 ? 6.415 -2.562 -12.211 1.00 64.44 117 VAL A N 1
ATOM 867 C CA . VAL A 1 117 ? 6.635 -1.396 -11.335 1.00 64.44 117 VAL A CA 1
ATOM 868 C C . VAL A 1 117 ? 7.609 -1.806 -10.228 1.00 64.44 117 VAL A C 1
ATOM 870 O O . VAL A 1 117 ? 7.230 -2.233 -9.138 1.00 64.44 117 VAL A O 1
ATOM 873 N N . ARG A 1 118 ? 8.905 -1.768 -10.537 1.00 64.44 118 ARG A N 1
ATOM 874 C CA . ARG A 1 118 ? 9.955 -2.160 -9.592 1.00 64.44 118 ARG A CA 1
ATOM 875 C C . ARG A 1 118 ? 9.849 -1.246 -8.369 1.00 64.44 118 ARG A C 1
ATOM 877 O O . ARG A 1 118 ? 10.002 -0.036 -8.514 1.00 64.44 118 ARG A O 1
ATOM 884 N N . SER A 1 119 ? 9.624 -1.825 -7.187 1.00 81.19 119 SER A N 1
ATOM 885 C CA . SER A 1 119 ? 9.449 -1.140 -5.888 1.00 81.19 119 SER A CA 1
ATOM 886 C C . SER A 1 119 ? 8.009 -0.745 -5.509 1.00 81.19 119 SER A C 1
ATOM 888 O O . SER A 1 119 ? 7.762 0.378 -5.067 1.00 81.19 119 SER A O 1
ATOM 890 N N . MET A 1 120 ? 7.051 -1.674 -5.627 1.00 89.69 120 MET A N 1
ATOM 891 C CA . MET A 1 120 ? 5.795 -1.568 -4.867 1.00 89.69 120 MET A CA 1
ATOM 892 C C . MET A 1 120 ? 5.984 -2.121 -3.450 1.00 89.69 120 MET A C 1
ATOM 894 O O . MET A 1 120 ? 6.687 -3.108 -3.261 1.00 89.69 120 MET A O 1
ATOM 898 N N . VAL A 1 121 ? 5.371 -1.500 -2.449 1.00 92.19 121 VAL A N 1
ATOM 899 C CA . VAL A 1 121 ? 5.346 -1.985 -1.066 1.00 92.19 121 VAL A CA 1
ATOM 900 C C . VAL A 1 121 ? 3.902 -1.998 -0.601 1.00 92.19 121 VAL A C 1
ATOM 902 O O . VAL A 1 121 ? 3.248 -0.958 -0.577 1.00 92.19 121 VAL A O 1
ATOM 905 N N . SER A 1 122 ? 3.405 -3.165 -0.215 1.00 93.12 122 SER A N 1
ATOM 906 C CA . SER A 1 122 ? 2.054 -3.313 0.314 1.00 93.12 122 SER A CA 1
ATOM 907 C C . SER A 1 122 ? 2.098 -3.567 1.804 1.00 93.12 122 SER A C 1
ATOM 909 O O . SER A 1 122 ? 2.764 -4.491 2.253 1.00 93.12 122 SER A O 1
ATOM 911 N N . CYS A 1 123 ? 1.375 -2.761 2.568 1.00 93.44 123 CYS A N 1
ATOM 912 C CA . CYS A 1 123 ? 1.328 -2.839 4.018 1.00 93.44 123 CYS A CA 1
ATOM 913 C C . CYS A 1 123 ? -0.098 -3.126 4.477 1.00 93.44 123 CYS A C 1
ATOM 915 O O . CYS A 1 123 ? -1.031 -2.434 4.074 1.00 93.44 123 CYS A O 1
ATOM 917 N N . LYS A 1 124 ? -0.279 -4.113 5.351 1.00 92.44 124 LYS A N 1
ATOM 918 C CA . LYS A 1 124 ? -1.573 -4.475 5.936 1.00 92.44 124 LYS A CA 1
ATOM 919 C C . LYS A 1 124 ? -1.542 -4.284 7.443 1.00 92.44 124 LYS A C 1
ATOM 921 O O . LYS A 1 124 ? -0.536 -4.566 8.084 1.00 92.44 124 LYS A O 1
ATOM 926 N N . PHE A 1 125 ? -2.643 -3.811 8.017 1.00 89.31 125 PHE A N 1
ATOM 927 C CA . PHE A 1 125 ? -2.764 -3.692 9.462 1.00 89.31 125 PHE A CA 1
ATOM 928 C C . PHE A 1 125 ? -2.652 -5.070 10.126 1.00 89.31 125 PHE A C 1
ATOM 930 O O . PHE A 1 125 ? -3.388 -5.995 9.780 1.00 89.31 125 PHE A O 1
ATOM 937 N N . ASN A 1 126 ? -1.744 -5.194 11.093 1.00 82.81 126 ASN A N 1
ATOM 938 C CA . ASN A 1 126 ? -1.622 -6.388 11.914 1.00 82.81 126 ASN A CA 1
ATOM 939 C C . ASN A 1 126 ? -2.392 -6.180 13.223 1.00 82.81 126 ASN A C 1
ATOM 941 O O . ASN A 1 126 ? -1.925 -5.488 14.127 1.00 82.81 126 ASN A O 1
ATOM 945 N N . SER A 1 127 ? -3.560 -6.810 13.346 1.00 64.38 127 SER A N 1
ATOM 946 C CA . SER A 1 127 ? -4.384 -6.749 14.558 1.00 64.38 127 SER A CA 1
ATOM 947 C C . SER A 1 127 ? -3.746 -7.423 15.784 1.00 64.38 127 SER A C 1
ATOM 949 O O . SER A 1 127 ? -4.230 -7.217 16.893 1.00 64.38 127 SER A O 1
ATOM 951 N N . HIS A 1 128 ? -2.655 -8.186 15.623 1.00 54.25 128 HIS A N 1
ATOM 952 C CA . HIS A 1 128 ? -1.988 -8.917 16.711 1.00 54.25 128 HIS A CA 1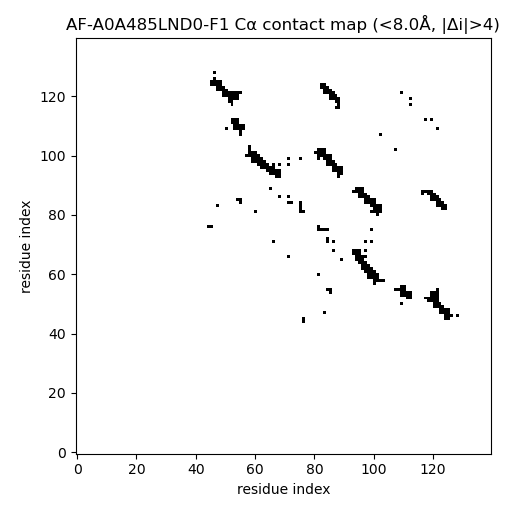
ATOM 953 C C . HIS A 1 128 ? -0.885 -8.127 17.438 1.00 54.25 128 HIS A C 1
ATOM 955 O O . HIS A 1 128 ? -0.323 -8.616 18.416 1.00 54.25 128 HIS A O 1
ATOM 961 N N . SER A 1 129 ? -0.552 -6.907 17.014 1.00 53.31 129 SER A N 1
ATOM 962 C CA . SER A 1 129 ? 0.566 -6.152 17.601 1.00 53.31 129 SER A CA 1
ATOM 963 C C . SER A 1 129 ? 0.242 -5.442 18.919 1.00 53.31 129 SER A C 1
ATOM 965 O O . SER A 1 129 ? 1.141 -4.893 19.549 1.00 53.31 129 SER A O 1
ATOM 967 N N . ASN A 1 130 ? -1.021 -5.426 19.356 1.00 49.44 130 ASN A N 1
ATOM 968 C CA . ASN A 1 130 ? -1.428 -4.767 20.603 1.00 49.44 130 ASN A CA 1
ATOM 969 C C . ASN A 1 130 ? -1.249 -5.667 21.845 1.00 49.44 130 ASN A C 1
ATOM 971 O O . ASN A 1 130 ? -1.953 -5.523 22.839 1.00 49.44 130 ASN A O 1
ATOM 975 N N . SER A 1 1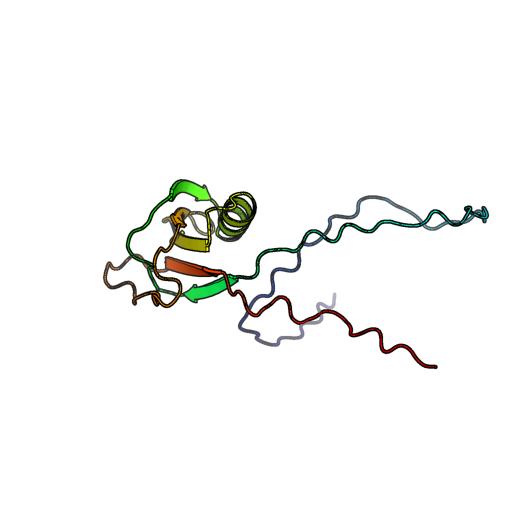31 ? -0.309 -6.615 21.789 1.00 46.41 131 SER A N 1
ATOM 976 C CA . SER A 1 131 ? 0.062 -7.492 22.907 1.00 46.41 131 SER A CA 1
ATOM 977 C C . SER A 1 131 ? 1.492 -7.214 23.378 1.00 46.41 131 SER A C 1
ATOM 979 O O . SER A 1 131 ? 2.298 -8.114 23.586 1.00 46.41 131 SER A O 1
ATOM 981 N N . SER A 1 132 ? 1.835 -5.938 23.533 1.00 44.31 132 SER A N 1
ATOM 982 C CA . SER A 1 132 ? 2.978 -5.513 24.349 1.00 44.31 132 SER A CA 1
ATOM 983 C C . SER A 1 132 ? 2.499 -4.540 25.423 1.00 44.31 132 SER A C 1
ATOM 985 O O . SER A 1 132 ? 3.091 -3.492 25.656 1.00 44.31 132 SER A O 1
ATOM 987 N N . ARG A 1 133 ? 1.376 -4.875 26.070 1.00 50.19 133 ARG A N 1
ATOM 988 C CA . ARG A 1 133 ? 1.046 -4.320 27.382 1.00 50.19 133 ARG A CA 1
ATOM 989 C C . ARG A 1 133 ? 2.028 -4.956 28.376 1.00 50.19 133 ARG A C 1
ATOM 991 O O . ARG A 1 133 ? 2.049 -6.183 28.438 1.00 50.19 133 ARG A O 1
ATOM 998 N N . PRO A 1 134 ? 2.829 -4.200 29.149 1.00 45.72 134 PRO A N 1
ATOM 999 C CA . PRO A 1 134 ? 3.431 -4.769 30.344 1.00 45.72 134 PRO A CA 1
ATOM 1000 C C . PRO A 1 134 ? 2.275 -5.186 31.255 1.00 45.72 134 PRO A C 1
ATOM 1002 O O . PRO A 1 134 ? 1.491 -4.346 31.706 1.00 45.72 134 PRO A O 1
ATOM 1005 N N . GLU A 1 135 ? 2.100 -6.491 31.437 1.00 46.69 135 GLU A N 1
ATOM 1006 C CA . GLU A 1 135 ? 1.225 -7.032 32.465 1.00 46.69 135 GLU A CA 1
ATOM 1007 C C . GLU A 1 135 ? 1.782 -6.544 33.805 1.00 46.69 135 GLU A C 1
ATOM 1009 O O . GLU A 1 135 ? 2.812 -7.018 34.281 1.00 46.69 135 GLU A O 1
ATOM 1014 N N . ILE A 1 136 ? 1.167 -5.507 34.374 1.00 56.44 136 ILE A N 1
ATOM 1015 C CA . ILE A 1 136 ? 1.468 -5.103 35.742 1.00 56.44 136 ILE A CA 1
ATOM 1016 C C . ILE A 1 136 ? 0.826 -6.176 36.616 1.00 56.44 136 ILE A C 1
ATOM 1018 O O . ILE A 1 136 ? -0.361 -6.099 36.928 1.00 56.44 136 ILE A O 1
ATOM 1022 N N . SER A 1 137 ? 1.603 -7.212 36.929 1.00 44.25 137 SER A N 1
ATOM 1023 C CA . SER A 1 137 ? 1.253 -8.197 37.946 1.00 44.25 137 SER A CA 1
ATOM 1024 C C . SER A 1 137 ? 0.983 -7.451 39.258 1.00 44.25 137 SER A C 1
ATOM 1026 O O 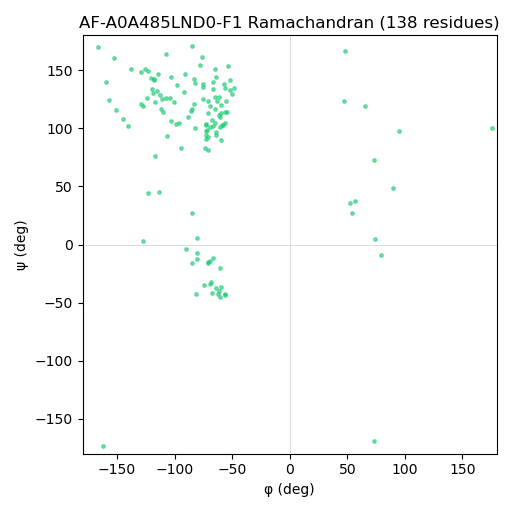. SER A 1 137 ? 1.864 -6.712 39.711 1.00 44.25 137 SER A O 1
ATOM 1028 N N . PRO A 1 138 ? -0.195 -7.588 39.887 1.00 54.88 138 PRO A N 1
ATOM 1029 C CA . PRO A 1 138 ? -0.384 -7.105 41.242 1.00 54.88 138 PRO A CA 1
ATOM 1030 C C . PRO A 1 138 ? 0.383 -8.043 42.178 1.00 54.88 138 PRO A C 1
ATOM 1032 O O . PRO A 1 138 ? -0.041 -9.168 42.432 1.00 54.88 138 PRO A O 1
ATOM 1035 N N . THR A 1 139 ? 1.541 -7.603 42.664 1.00 51.78 139 THR A N 1
ATOM 1036 C CA . THR A 1 139 ? 2.171 -8.244 43.821 1.00 51.78 139 THR A CA 1
ATOM 1037 C C . THR A 1 139 ? 1.324 -7.899 45.042 1.00 51.78 139 THR A C 1
ATOM 1039 O O . THR A 1 139 ? 1.188 -6.722 45.383 1.00 51.78 139 THR A O 1
ATOM 1042 N N . ALA A 1 140 ? 0.696 -8.929 45.608 1.00 52.84 140 ALA A N 1
ATOM 1043 C CA . ALA A 1 140 ? -0.008 -8.902 46.886 1.00 52.84 140 ALA A CA 1
ATOM 1044 C C . ALA A 1 140 ? 0.949 -8.682 48.067 1.00 52.84 140 ALA A C 1
ATOM 1046 O O . ALA A 1 140 ? 2.138 -9.062 47.940 1.00 52.84 140 ALA A O 1
#

Organism: NCBI:txid120398

pLDDT: mean 70.94, std 21.55, range [29.27, 95.44]

Solvent-accessible surface area (backbone atoms only — not comparable to full-atom values): 9221 Å² total; per-residue (Å²): 142,81,87,84,86,80,89,76,92,68,86,80,82,77,86,70,84,79,78,84,77,80,81,82,81,87,82,88,80,94,71,93,74,80,91,71,84,77,81,74,81,74,78,80,74,78,45,66,51,72,41,74,46,15,37,53,85,69,52,69,74,47,78,48,70,80,37,34,68,69,57,46,53,52,57,31,64,76,32,85,73,38,47,29,32,28,32,36,55,42,96,54,81,79,27,13,37,31,36,32,13,41,60,88,55,83,81,67,69,63,40,74,58,82,82,70,68,78,56,19,38,18,32,36,56,44,86,74,68,84,76,76,68,82,78,79,74,82,82,127